Protein AF-A0A1H3YBP9-F1 (afdb_monomer)

Foldseek 3Di:
DVVVVVVVVVVVCVVVVVVVVVVVVVVVVVVVVVVVVVVVVVVVVVVVVVVVVVVVVVVVVVVVVVVVVVVVVVVVVVVVCCVVVVPDVPPPPDDPPCPDDPVVVVVVVVVVVVCVPDDDPDDPDPDPPPPPPPDDPDPPDDPPDDDDDD

Secondary structure (DSSP, 8-state):
-HHHHHHHHHHHHHHHHHHHHHHHHHHHHHHHHHHHHHHHHHHHHHHHHHHHHHHHHHHHHHHHHHHHHHHHHHHHHHHHHHHHHS--S----S-----S-HHHHHHHHHHHTTSTT------S--PPP--S-SS--SS-----PPPPP-

Organism: Alkalimonas amylolytica (NCBI:txid152573)

Mean predicted aligned error: 21.91 Å

Radius of gyration: 49.25 Å; Cα contacts (8 Å, |Δi|>4): 4; chains: 1; bounding box: 117×29×118 Å

pLDDT: mean 72.15, std 13.42, range [38.19, 95.5]

Sequence (150 aa):
MTLTMTLVWLVVGFVCGGLVAWFLALRQHNQSQLQQELTDTREQLKKYRVDVSNHLETTNQLITQLQQNYGKIASHLQQSKMELVEKPLLEKKSEPISYLSSDTANQIRESIHQLDERKPTFSESFEQPKDYAGSASGLLKESAKKPASA

InterPro domains:
  IPR009386 Z-ring associated protein G-like [PF06295] (7-142)
  IPR009386 Z-ring associated protein G-like [PTHR39579] (4-145)

Structure (mmCIF, N/CA/C/O backbone):
data_AF-A0A1H3YBP9-F1
#
_entry.id   AF-A0A1H3YBP9-F1
#
loop_
_atom_site.group_PDB
_atom_site.id
_atom_site.type_symbol
_atom_site.label_atom_id
_atom_site.labe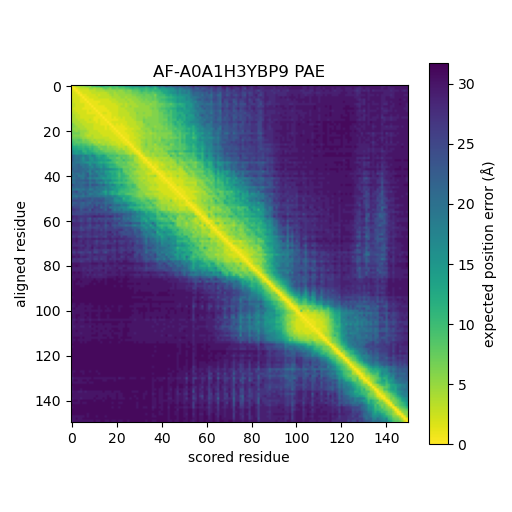l_alt_id
_atom_site.label_comp_id
_atom_site.label_asym_id
_atom_site.label_entity_id
_atom_site.label_seq_id
_atom_site.pdbx_PDB_ins_code
_atom_site.Cartn_x
_atom_site.Cartn_y
_atom_site.Cartn_z
_atom_site.occupancy
_atom_site.B_iso_or_equiv
_atom_site.auth_seq_id
_atom_site.auth_comp_id
_atom_site.auth_asym_id
_atom_site.auth_atom_id
_atom_site.pdbx_PDB_model_num
ATOM 1 N N . MET A 1 1 ? 41.762 -5.655 -61.373 1.00 70.62 1 MET A N 1
ATOM 2 C CA . MET A 1 1 ? 40.432 -6.280 -61.167 1.00 70.62 1 MET A CA 1
ATOM 3 C C . MET A 1 1 ? 40.212 -6.804 -59.748 1.00 70.62 1 MET A C 1
ATOM 5 O O . MET A 1 1 ? 39.096 -6.705 -59.266 1.00 70.62 1 MET A O 1
ATOM 9 N N . THR A 1 2 ? 41.221 -7.324 -59.044 1.00 88.56 2 THR A N 1
ATOM 10 C CA . THR A 1 2 ? 41.055 -7.848 -57.671 1.00 88.56 2 THR A CA 1
ATOM 11 C C . THR A 1 2 ? 40.863 -6.749 -56.615 1.00 88.56 2 THR A C 1
ATOM 13 O O . THR A 1 2 ? 39.940 -6.846 -55.815 1.00 88.56 2 THR A O 1
ATOM 16 N N . LEU A 1 3 ? 41.645 -5.661 -56.674 1.00 88.81 3 LEU A N 1
ATOM 17 C CA . LEU A 1 3 ? 41.556 -4.525 -55.734 1.00 88.81 3 LEU A CA 1
ATOM 18 C C . LEU A 1 3 ? 40.186 -3.823 -55.721 1.00 88.81 3 LEU A C 1
ATOM 20 O O . LEU A 1 3 ? 39.701 -3.393 -54.678 1.00 88.81 3 LEU A O 1
ATOM 24 N N . THR A 1 4 ? 39.536 -3.718 -56.880 1.00 90.38 4 THR A N 1
ATOM 25 C CA . THR A 1 4 ? 38.200 -3.119 -56.989 1.00 90.38 4 THR A CA 1
ATOM 26 C C . THR A 1 4 ? 37.135 -4.019 -56.365 1.00 90.38 4 THR A C 1
ATOM 28 O O . THR A 1 4 ? 36.229 -3.524 -55.706 1.00 90.38 4 THR A O 1
ATOM 31 N N . MET A 1 5 ? 37.268 -5.342 -56.504 1.00 90.81 5 MET A N 1
ATOM 32 C CA . MET A 1 5 ? 36.341 -6.305 -55.900 1.00 90.81 5 MET A CA 1
ATOM 33 C C . MET A 1 5 ? 36.486 -6.362 -54.378 1.00 90.81 5 MET A C 1
ATOM 35 O O . MET A 1 5 ? 35.480 -6.408 -53.674 1.00 90.81 5 MET A O 1
ATOM 39 N N . THR A 1 6 ? 37.716 -6.284 -53.856 1.00 92.88 6 THR A N 1
ATOM 40 C CA . THR A 1 6 ? 37.951 -6.219 -52.404 1.00 92.88 6 THR A CA 1
ATOM 41 C C . THR A 1 6 ? 37.385 -4.941 -51.791 1.00 92.88 6 THR A C 1
ATOM 43 O O . THR A 1 6 ? 36.813 -4.991 -50.706 1.00 92.88 6 THR A O 1
ATOM 46 N N . LEU A 1 7 ? 37.484 -3.807 -52.496 1.00 93.56 7 LEU A N 1
ATOM 47 C CA . LEU A 1 7 ? 36.926 -2.538 -52.026 1.00 93.56 7 LEU A CA 1
ATOM 48 C C . LEU A 1 7 ? 35.391 -2.579 -51.971 1.00 93.56 7 LEU A C 1
ATOM 50 O O . LEU A 1 7 ? 34.801 -2.137 -50.990 1.00 93.56 7 LEU A O 1
ATOM 54 N N . VAL A 1 8 ? 34.744 -3.164 -52.984 1.00 93.31 8 VAL A N 1
ATOM 55 C CA . VAL A 1 8 ? 33.282 -3.338 -53.002 1.00 93.31 8 VAL A CA 1
ATOM 56 C C . VAL A 1 8 ? 32.824 -4.245 -51.857 1.00 93.31 8 VAL A C 1
ATOM 58 O O . VAL A 1 8 ? 31.893 -3.891 -51.139 1.00 93.31 8 VAL A O 1
ATOM 61 N N . TRP A 1 9 ? 33.502 -5.372 -51.627 1.00 93.56 9 TRP A N 1
ATOM 62 C CA . TRP A 1 9 ? 33.162 -6.281 -50.526 1.00 93.56 9 TRP A CA 1
ATOM 63 C C . TRP A 1 9 ? 33.339 -5.639 -49.146 1.00 93.56 9 TRP A C 1
ATOM 65 O O . TRP A 1 9 ? 32.528 -5.878 -48.255 1.00 93.56 9 TRP A O 1
ATOM 75 N N . LEU A 1 10 ? 34.355 -4.788 -48.973 1.00 94.62 10 LEU A N 1
ATOM 76 C CA . LEU A 1 10 ? 34.573 -4.047 -47.730 1.00 94.62 10 LEU A CA 1
ATOM 77 C C . LEU A 1 10 ? 33.432 -3.063 -47.453 1.00 94.62 10 LEU A C 1
ATOM 79 O O . LEU A 1 10 ? 32.931 -3.005 -46.333 1.00 94.62 10 LEU A O 1
ATOM 83 N N . VAL A 1 11 ? 32.980 -2.332 -48.474 1.00 94.94 11 VAL A N 1
ATOM 84 C CA . VAL A 1 11 ? 31.855 -1.396 -48.337 1.00 94.94 11 VAL A CA 1
ATOM 85 C C . VAL A 1 11 ? 30.556 -2.148 -48.046 1.00 94.94 11 VAL A C 1
ATOM 87 O O . VAL A 1 11 ? 29.827 -1.780 -47.129 1.00 94.94 11 VAL A O 1
ATOM 90 N N . VAL A 1 12 ? 30.288 -3.240 -48.765 1.00 95.31 12 VAL A N 1
ATOM 91 C CA . VAL A 1 12 ? 29.095 -4.070 -48.537 1.00 95.31 12 VAL A CA 1
ATOM 92 C C . VAL A 1 12 ? 29.113 -4.685 -47.137 1.00 95.31 12 VAL A C 1
ATOM 94 O O . VAL A 1 12 ? 28.109 -4.624 -46.431 1.00 95.31 12 VAL A O 1
ATOM 97 N N . GLY A 1 13 ? 30.256 -5.215 -46.696 1.00 95.06 13 GLY A N 1
ATOM 98 C CA . GLY A 1 13 ? 30.428 -5.766 -45.354 1.00 95.06 13 GLY A CA 1
ATOM 99 C C . GLY A 1 13 ? 30.248 -4.719 -44.256 1.00 95.06 13 GLY A C 1
ATOM 100 O O . GLY A 1 13 ? 29.615 -5.007 -43.245 1.00 95.06 13 GLY A O 1
ATOM 101 N N . PHE A 1 14 ? 30.729 -3.492 -44.468 1.00 95.25 14 PHE A N 1
ATOM 102 C CA . PHE A 1 14 ? 30.546 -2.392 -43.521 1.00 95.25 14 PHE A CA 1
ATOM 103 C C . PHE A 1 14 ? 29.074 -1.984 -43.396 1.00 95.25 14 PHE A C 1
ATOM 105 O O . PHE A 1 14 ? 28.564 -1.836 -42.286 1.00 95.25 14 PHE A O 1
ATOM 112 N N . VAL A 1 15 ? 28.364 -1.871 -44.522 1.00 95.31 15 VAL A N 1
ATOM 113 C CA . VAL A 1 15 ? 26.933 -1.536 -44.529 1.00 95.31 15 VAL A CA 1
ATOM 114 C C . VAL A 1 15 ? 26.107 -2.658 -43.894 1.00 95.31 15 VAL A C 1
ATOM 116 O O . VAL A 1 15 ? 25.298 -2.393 -43.006 1.00 95.31 15 VAL A O 1
ATOM 119 N N . CYS A 1 16 ? 26.340 -3.919 -44.272 1.00 95.50 16 CYS A N 1
ATOM 120 C CA . CYS A 1 16 ? 25.654 -5.060 -43.660 1.00 95.50 16 CYS A CA 1
ATOM 121 C C . CYS A 1 16 ? 25.969 -5.191 -42.165 1.00 95.50 16 CYS A C 1
ATOM 123 O O . CYS A 1 16 ? 25.058 -5.397 -41.366 1.00 95.50 16 CYS A O 1
ATOM 125 N N . GLY A 1 17 ? 27.235 -5.042 -41.774 1.00 94.88 17 GLY A N 1
ATOM 126 C CA . GLY A 1 17 ? 27.657 -5.100 -40.376 1.00 94.88 17 GLY A CA 1
ATOM 127 C C . GLY A 1 17 ? 27.008 -4.004 -39.535 1.00 94.88 17 GLY A C 1
ATOM 128 O O . GLY A 1 17 ? 26.489 -4.288 -38.456 1.00 94.88 17 GLY A O 1
ATOM 129 N N . GLY A 1 18 ? 26.954 -2.775 -40.058 1.00 94.62 18 GLY A N 1
ATOM 130 C CA . GLY A 1 18 ? 26.282 -1.650 -39.410 1.00 94.62 18 GLY A CA 1
ATOM 131 C C . GLY A 1 18 ? 24.782 -1.883 -39.222 1.00 94.62 18 GLY A C 1
ATOM 132 O O . GLY A 1 18 ? 24.262 -1.659 -38.131 1.00 94.62 18 GLY A O 1
ATOM 133 N N . LEU A 1 19 ? 24.093 -2.402 -40.244 1.00 94.44 19 LEU A N 1
ATOM 134 C CA . LEU A 1 19 ? 22.662 -2.716 -40.164 1.00 94.44 19 LEU A CA 1
ATOM 135 C C . LEU A 1 19 ? 22.363 -3.810 -39.132 1.00 94.44 19 LEU A C 1
ATOM 137 O O . LEU A 1 19 ? 21.423 -3.677 -38.349 1.00 94.44 19 LEU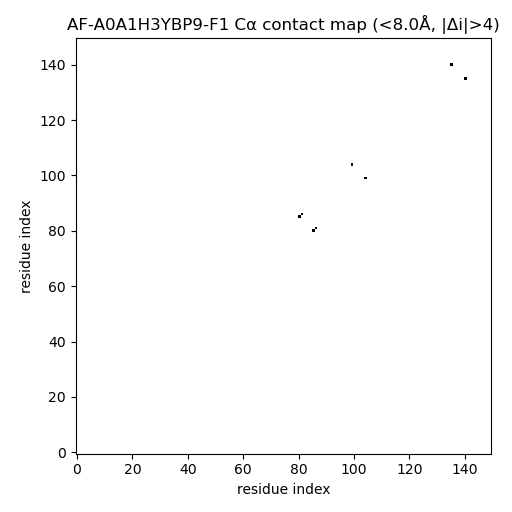 A O 1
ATOM 141 N N . VAL A 1 20 ? 23.174 -4.869 -39.091 1.00 94.25 20 VAL A N 1
ATOM 142 C CA . VAL A 1 20 ? 23.018 -5.954 -38.112 1.00 94.25 20 VAL A CA 1
ATOM 143 C C . VAL A 1 20 ? 23.282 -5.443 -36.695 1.00 94.25 20 VAL A C 1
ATOM 145 O O . VAL A 1 20 ? 22.468 -5.678 -35.804 1.00 94.25 20 VAL A O 1
ATOM 148 N N . ALA A 1 21 ? 24.368 -4.696 -36.481 1.00 90.19 21 ALA A N 1
ATOM 149 C CA . ALA A 1 21 ? 24.689 -4.126 -35.174 1.00 90.19 21 ALA A CA 1
ATOM 150 C C . ALA A 1 21 ? 23.592 -3.169 -34.682 1.00 90.19 21 ALA A C 1
ATOM 152 O O . ALA A 1 21 ? 23.180 -3.244 -33.524 1.00 90.19 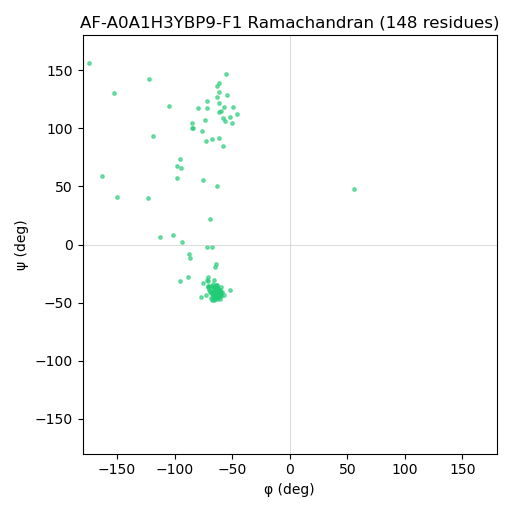21 ALA A O 1
ATOM 153 N N . TRP A 1 22 ? 23.069 -2.321 -35.571 1.00 90.25 22 TRP A N 1
ATOM 154 C CA . TRP A 1 22 ? 21.979 -1.407 -35.244 1.00 90.25 22 TRP A CA 1
ATOM 155 C C . TRP A 1 22 ? 20.689 -2.153 -34.883 1.00 90.25 22 TRP A C 1
ATOM 157 O O . TRP A 1 22 ? 20.043 -1.826 -33.887 1.00 90.25 22 TRP A O 1
ATOM 167 N N . PHE A 1 23 ? 20.354 -3.211 -35.625 1.00 91.56 23 PHE A N 1
ATOM 168 C CA . PHE A 1 23 ? 19.192 -4.046 -35.333 1.00 91.56 23 PHE A CA 1
ATOM 169 C C . PHE A 1 23 ? 19.314 -4.776 -33.986 1.00 91.56 23 PHE A C 1
ATOM 171 O O . PHE A 1 23 ? 18.353 -4.820 -33.214 1.00 91.56 23 PHE A O 1
ATOM 178 N N . LEU A 1 24 ? 20.495 -5.318 -33.666 1.00 88.38 24 LEU A N 1
ATOM 179 C CA . LEU A 1 24 ? 20.743 -5.955 -32.370 1.00 88.38 24 LEU A CA 1
ATOM 180 C C . LEU A 1 24 ? 20.669 -4.945 -31.220 1.00 88.38 24 LEU A C 1
ATOM 182 O O . LEU A 1 24 ? 20.029 -5.242 -30.214 1.00 88.38 24 LEU A O 1
ATOM 186 N N . ALA A 1 25 ? 21.261 -3.758 -31.375 1.00 86.06 25 ALA A N 1
ATOM 187 C CA . ALA A 1 25 ? 21.227 -2.709 -30.358 1.00 86.06 25 ALA A CA 1
ATOM 188 C C . ALA A 1 25 ? 19.790 -2.250 -30.058 1.00 86.06 25 ALA A C 1
ATOM 190 O O . ALA A 1 25 ? 19.397 -2.149 -28.895 1.00 86.06 25 ALA A O 1
ATOM 191 N N . LEU A 1 26 ? 18.973 -2.052 -31.099 1.00 82.00 26 LEU A N 1
ATOM 192 C CA . LEU A 1 26 ? 17.569 -1.670 -30.945 1.00 82.00 26 LEU A CA 1
ATOM 193 C C . LEU A 1 26 ? 16.757 -2.756 -30.223 1.00 82.00 26 LEU A C 1
ATOM 195 O O . LEU A 1 26 ? 15.937 -2.470 -29.351 1.00 82.00 26 LEU A O 1
ATOM 199 N N . ARG A 1 27 ? 17.016 -4.025 -30.548 1.00 79.31 27 ARG A N 1
ATOM 200 C CA . ARG A 1 27 ? 16.353 -5.165 -29.910 1.00 79.31 27 ARG A CA 1
ATOM 201 C C . ARG A 1 27 ? 16.793 -5.359 -28.456 1.00 79.31 27 ARG A C 1
ATOM 203 O O . ARG A 1 27 ? 15.959 -5.689 -27.616 1.00 79.31 27 ARG A O 1
ATOM 210 N N . GLN A 1 28 ? 18.068 -5.129 -28.150 1.00 76.56 28 GLN A N 1
ATOM 211 C CA . GLN A 1 28 ? 18.606 -5.209 -26.792 1.00 76.56 28 GLN A CA 1
ATOM 212 C C . GLN A 1 28 ? 18.017 -4.118 -25.891 1.00 76.56 28 GLN A C 1
ATOM 214 O O . GLN A 1 28 ? 17.641 -4.414 -24.761 1.00 76.56 28 GLN A O 1
ATOM 219 N N . HIS A 1 29 ? 17.840 -2.902 -26.417 1.00 75.06 29 HIS A N 1
ATOM 220 C CA . HIS A 1 29 ? 17.200 -1.796 -25.701 1.00 75.06 29 HIS A CA 1
ATOM 221 C C . HIS A 1 29 ? 15.747 -2.111 -25.294 1.00 75.06 29 HIS A C 1
ATOM 223 O O . HIS A 1 29 ? 15.325 -1.817 -24.176 1.00 75.06 29 HIS A O 1
ATOM 229 N N . ASN A 1 30 ? 14.988 -2.785 -26.162 1.00 70.62 30 ASN A N 1
ATOM 230 C CA . ASN A 1 30 ? 13.621 -3.206 -25.838 1.00 70.62 30 ASN A CA 1
ATOM 231 C C . ASN A 1 30 ? 13.591 -4.335 -24.793 1.00 70.62 30 ASN A C 1
ATOM 233 O O . ASN A 1 30 ? 12.709 -4.372 -23.938 1.00 70.62 30 ASN A O 1
ATOM 237 N N . GLN A 1 31 ? 14.564 -5.252 -24.827 1.00 68.44 31 GLN A N 1
ATOM 238 C CA . GLN A 1 31 ? 14.667 -6.307 -23.816 1.00 68.44 31 GLN A CA 1
ATOM 239 C C . GLN A 1 31 ? 15.103 -5.773 -22.449 1.00 68.44 31 GLN A C 1
ATOM 241 O O . GLN A 1 31 ? 14.603 -6.262 -21.438 1.00 68.44 31 GLN A O 1
ATOM 246 N N . SER A 1 32 ? 15.984 -4.768 -22.398 1.00 69.25 32 SER A N 1
ATOM 247 C CA . SER A 1 32 ? 16.365 -4.134 -21.133 1.00 69.25 32 SER A CA 1
ATOM 248 C C . SER A 1 32 ? 15.193 -3.410 -20.479 1.00 69.25 32 SER A C 1
ATOM 250 O O . SER A 1 32 ? 15.053 -3.509 -19.268 1.00 69.25 32 SER A O 1
ATOM 252 N N . GLN A 1 33 ? 14.310 -2.770 -21.257 1.00 71.75 33 GLN A N 1
ATOM 253 C CA . GLN A 1 33 ? 13.096 -2.142 -20.716 1.00 71.75 33 GLN A CA 1
ATOM 254 C C . GLN A 1 33 ? 12.156 -3.172 -20.080 1.00 71.75 33 GLN A C 1
ATOM 256 O O . GLN A 1 33 ? 11.750 -3.002 -18.936 1.00 71.75 33 GLN A O 1
ATOM 261 N N . LEU A 1 34 ? 11.892 -4.294 -20.761 1.00 69.31 34 LEU A N 1
ATOM 262 C CA . LEU A 1 34 ? 11.078 -5.379 -20.196 1.00 69.31 34 LEU A CA 1
ATOM 263 C C . LEU A 1 34 ? 11.697 -5.974 -18.920 1.00 69.31 34 LEU A C 1
ATOM 265 O O . LEU A 1 34 ? 10.996 -6.284 -17.960 1.00 69.31 34 LEU A O 1
ATOM 269 N N . GLN A 1 35 ? 13.021 -6.154 -18.892 1.00 72.44 35 GLN A N 1
ATOM 270 C CA . GLN A 1 35 ? 13.721 -6.634 -17.696 1.00 72.44 35 GLN A CA 1
ATOM 271 C C . GLN A 1 35 ? 13.675 -5.615 -16.553 1.00 72.44 35 GLN A C 1
ATOM 273 O O . GLN A 1 35 ? 13.589 -6.007 -15.387 1.00 72.44 35 GLN A O 1
ATOM 278 N N . GLN A 1 36 ? 13.705 -4.326 -16.880 1.00 75.81 36 GLN A N 1
ATOM 279 C CA . GLN A 1 36 ? 13.595 -3.238 -15.920 1.00 75.81 36 GLN A CA 1
ATOM 280 C C . GLN A 1 36 ? 12.190 -3.190 -15.313 1.00 75.81 36 GLN A C 1
ATOM 282 O O . GLN A 1 36 ? 12.074 -3.237 -14.094 1.00 75.81 36 GLN A O 1
ATOM 287 N N . GLU A 1 37 ? 11.132 -3.286 -16.122 1.00 71.50 37 GLU A N 1
ATOM 288 C CA . GLU A 1 37 ? 9.750 -3.400 -15.629 1.00 71.50 37 GLU A CA 1
ATOM 289 C C . GLU A 1 37 ? 9.550 -4.630 -14.724 1.00 71.50 37 GLU A C 1
ATOM 291 O O . GLU A 1 37 ? 8.909 -4.558 -13.671 1.00 71.50 37 GLU A O 1
ATOM 296 N N . LEU A 1 38 ? 10.142 -5.778 -15.077 1.00 77.12 38 LEU A N 1
ATOM 297 C CA . LEU A 1 38 ? 10.108 -6.977 -14.229 1.00 77.12 38 LEU A CA 1
ATOM 298 C C . LEU A 1 38 ? 10.868 -6.800 -12.909 1.00 77.12 38 LEU A C 1
ATOM 300 O O . LEU A 1 38 ? 10.536 -7.438 -11.907 1.00 77.12 38 LEU A O 1
ATOM 304 N N . THR A 1 39 ? 11.910 -5.976 -12.899 1.00 75.56 39 THR A N 1
ATOM 305 C CA . THR A 1 39 ? 12.683 -5.686 -11.689 1.00 75.56 39 THR A CA 1
ATOM 306 C C . THR A 1 39 ? 11.916 -4.712 -10.800 1.00 75.56 39 THR A C 1
ATOM 308 O O . THR A 1 39 ? 11.738 -4.994 -9.614 1.00 75.56 39 THR A O 1
ATOM 311 N N . ASP A 1 40 ? 11.349 -3.659 -11.387 1.00 79.94 40 ASP A N 1
ATOM 312 C CA . ASP A 1 40 ? 10.547 -2.654 -10.692 1.00 79.94 40 ASP A CA 1
ATOM 313 C C . ASP A 1 40 ? 9.300 -3.273 -10.051 1.00 79.94 40 ASP A C 1
ATOM 315 O O . ASP A 1 40 ? 9.015 -3.039 -8.876 1.00 79.94 40 ASP A O 1
ATOM 319 N N . THR A 1 41 ? 8.580 -4.138 -10.771 1.00 79.25 41 THR A N 1
ATOM 320 C CA . THR A 1 41 ? 7.400 -4.844 -10.233 1.00 79.25 41 THR A CA 1
ATOM 321 C C . THR A 1 41 ? 7.758 -5.781 -9.078 1.00 79.25 41 THR A C 1
ATOM 323 O O . THR A 1 41 ? 7.048 -5.829 -8.068 1.00 79.25 41 THR A O 1
ATOM 326 N N . ARG A 1 42 ? 8.884 -6.504 -9.164 1.00 79.19 42 ARG A N 1
ATOM 327 C CA . ARG A 1 42 ? 9.381 -7.325 -8.045 1.00 79.19 42 ARG A CA 1
ATOM 328 C C . ARG A 1 42 ? 9.755 -6.476 -6.838 1.00 79.19 42 ARG A C 1
ATOM 330 O O . ARG A 1 42 ? 9.479 -6.880 -5.707 1.00 79.19 42 ARG A O 1
ATOM 337 N N . GLU A 1 43 ? 10.366 -5.319 -7.060 1.00 86.44 43 GLU A N 1
ATOM 338 C CA . GLU A 1 43 ? 10.723 -4.399 -5.987 1.00 86.44 43 GLU A CA 1
ATOM 339 C C . GLU A 1 43 ? 9.472 -3.814 -5.315 1.00 86.44 43 GLU A C 1
ATOM 341 O O . GLU A 1 43 ? 9.383 -3.799 -4.086 1.00 86.44 43 GLU A O 1
ATOM 346 N N . GLN A 1 44 ? 8.463 -3.428 -6.101 1.00 79.88 44 GLN A N 1
ATOM 347 C CA . GLN A 1 44 ? 7.165 -2.964 -5.603 1.00 79.88 44 GLN A CA 1
ATOM 348 C C . GLN A 1 44 ? 6.456 -4.037 -4.768 1.00 79.88 44 GLN A C 1
ATOM 350 O O . GLN A 1 44 ? 5.987 -3.745 -3.669 1.00 79.88 44 GLN A O 1
ATOM 355 N N . LEU A 1 45 ? 6.443 -5.297 -5.214 1.00 84.25 45 LEU A N 1
ATOM 356 C CA . LEU A 1 45 ? 5.883 -6.409 -4.435 1.00 84.25 45 LEU A CA 1
ATOM 357 C C . LEU A 1 45 ? 6.639 -6.644 -3.124 1.00 84.25 45 LEU A C 1
ATOM 359 O O . LEU A 1 45 ? 6.032 -6.973 -2.104 1.00 84.25 45 LEU A O 1
ATOM 363 N N . LYS A 1 46 ? 7.967 -6.484 -3.130 1.00 83.81 46 LYS A N 1
ATOM 364 C CA . LYS A 1 46 ? 8.778 -6.594 -1.914 1.00 83.81 46 LYS A CA 1
ATOM 365 C C . LYS A 1 46 ? 8.444 -5.470 -0.931 1.00 83.81 46 LYS A C 1
ATOM 367 O O . LYS A 1 46 ? 8.259 -5.756 0.248 1.00 83.81 46 LYS A O 1
ATOM 372 N N . LYS A 1 47 ? 8.307 -4.231 -1.415 1.00 81.75 47 LYS A N 1
ATOM 373 C CA . LYS A 1 47 ? 7.865 -3.082 -0.608 1.00 81.75 47 LYS A CA 1
ATOM 374 C C . LYS A 1 47 ? 6.469 -3.315 -0.034 1.00 81.75 47 LYS A C 1
ATOM 376 O O . LYS A 1 47 ? 6.302 -3.189 1.170 1.00 81.75 47 LYS A O 1
ATOM 381 N N . TYR A 1 48 ? 5.518 -3.768 -0.852 1.00 81.69 48 TYR A N 1
ATOM 382 C CA . TYR A 1 48 ? 4.163 -4.099 -0.405 1.00 81.69 48 TYR A CA 1
ATOM 383 C C . TYR A 1 48 ? 4.154 -5.155 0.708 1.00 81.69 48 TYR A C 1
ATOM 385 O O . TYR A 1 48 ? 3.461 -4.996 1.705 1.00 81.69 48 TYR A O 1
ATOM 393 N N . ARG A 1 49 ? 4.967 -6.213 0.588 1.00 84.25 49 ARG A N 1
ATOM 394 C CA . ARG A 1 49 ? 5.090 -7.236 1.642 1.00 84.25 49 ARG A CA 1
ATOM 395 C C . ARG A 1 49 ? 5.590 -6.666 2.967 1.00 84.25 49 ARG A C 1
ATOM 397 O O . ARG A 1 49 ? 5.056 -7.036 4.006 1.00 84.25 49 ARG A O 1
ATOM 404 N N . VAL A 1 50 ? 6.593 -5.789 2.924 1.00 83.12 50 VAL A N 1
ATOM 405 C CA . VAL A 1 50 ? 7.137 -5.125 4.120 1.00 83.12 50 VAL A CA 1
ATOM 406 C C . VAL A 1 50 ? 6.107 -4.177 4.734 1.00 83.12 50 VAL A C 1
ATOM 408 O O . VAL A 1 50 ? 5.924 -4.154 5.948 1.00 83.12 50 VAL A O 1
ATOM 411 N N . ASP A 1 51 ? 5.394 -3.429 3.897 1.00 83.69 51 ASP A N 1
ATOM 412 C CA . ASP A 1 51 ? 4.385 -2.476 4.350 1.00 83.69 51 ASP A CA 1
ATOM 413 C C . ASP A 1 51 ? 3.192 -3.192 5.002 1.00 83.69 51 ASP A C 1
ATOM 415 O O . ASP A 1 51 ? 2.761 -2.829 6.094 1.00 83.69 51 ASP A O 1
ATOM 419 N N . VAL A 1 52 ? 2.739 -4.307 4.415 1.00 83.00 52 VAL A N 1
ATOM 420 C CA . VAL A 1 52 ? 1.716 -5.177 5.015 1.00 83.00 52 VAL A CA 1
ATOM 421 C C . VAL A 1 52 ? 2.207 -5.800 6.320 1.00 83.00 52 VAL A C 1
ATOM 423 O O . VAL A 1 52 ? 1.437 -5.844 7.275 1.00 83.00 52 VAL A O 1
ATOM 426 N N . SER A 1 53 ? 3.464 -6.254 6.419 1.00 77.75 53 SER A N 1
ATOM 427 C CA . SER A 1 53 ? 3.975 -6.773 7.697 1.00 77.75 53 SER A CA 1
ATOM 428 C C . SER A 1 53 ? 4.010 -5.700 8.785 1.00 77.75 53 SER A C 1
ATOM 430 O O . SER A 1 53 ? 3.604 -5.977 9.912 1.00 77.75 53 SER A O 1
ATOM 432 N N . ASN A 1 54 ? 4.391 -4.468 8.439 1.00 79.50 54 ASN A N 1
ATOM 433 C CA . ASN A 1 54 ? 4.362 -3.341 9.372 1.00 79.50 54 ASN A CA 1
ATOM 434 C C . ASN A 1 54 ? 2.919 -3.002 9.786 1.00 79.50 54 ASN A C 1
ATOM 436 O O . ASN A 1 54 ? 2.655 -2.737 10.958 1.00 79.50 54 ASN A O 1
ATOM 440 N N . HIS A 1 55 ? 1.964 -3.066 8.850 1.00 82.56 55 HIS A N 1
ATOM 441 C CA . HIS A 1 55 ? 0.549 -2.833 9.146 1.00 82.56 55 HIS A CA 1
ATOM 442 C C . HIS A 1 55 ? -0.089 -3.968 9.962 1.00 82.56 55 HIS A C 1
ATOM 444 O O . HIS A 1 55 ? -1.026 -3.747 10.727 1.00 82.56 55 HIS A O 1
ATOM 450 N N . LEU A 1 56 ? 0.414 -5.199 9.840 1.00 79.75 56 LEU A N 1
ATOM 451 C CA . LEU A 1 56 ? -0.010 -6.327 10.671 1.00 79.75 56 LEU A CA 1
ATOM 452 C C . LEU A 1 56 ? 0.503 -6.202 12.109 1.00 79.75 56 LEU A C 1
ATOM 454 O O . LEU A 1 56 ? -0.181 -6.641 13.034 1.00 79.75 56 LEU A O 1
ATOM 458 N N . GLU A 1 57 ? 1.659 -5.579 12.328 1.00 74.62 57 GLU A N 1
ATOM 459 C CA . GLU A 1 57 ? 2.147 -5.272 13.674 1.00 74.62 57 GLU A CA 1
ATOM 460 C C . GLU A 1 57 ? 1.265 -4.220 14.362 1.00 74.62 57 GLU A C 1
ATOM 462 O O . GLU A 1 57 ? 0.782 -4.451 15.474 1.00 74.62 57 GLU A O 1
ATOM 467 N N . THR A 1 58 ? 0.941 -3.120 13.674 1.00 72.69 58 THR A N 1
ATOM 468 C CA . THR A 1 58 ? -0.015 -2.122 14.188 1.00 72.69 58 THR A CA 1
ATOM 469 C C . THR A 1 58 ? -1.419 -2.704 14.356 1.00 72.69 58 THR A C 1
ATOM 471 O O . THR A 1 58 ? -2.104 -2.392 15.332 1.00 72.69 58 THR A O 1
ATOM 474 N N . THR A 1 59 ? -1.847 -3.616 13.479 1.00 72.25 59 THR A N 1
ATOM 475 C CA . THR A 1 59 ? -3.128 -4.323 13.638 1.00 72.25 59 THR A CA 1
ATOM 476 C C . THR A 1 59 ? -3.123 -5.225 14.872 1.00 72.25 59 THR A C 1
ATOM 478 O O . THR A 1 59 ? -4.106 -5.240 15.606 1.00 72.25 59 THR A O 1
ATOM 481 N N . ASN A 1 60 ? -2.029 -5.932 15.169 1.00 71.81 60 ASN A N 1
ATOM 482 C CA . ASN A 1 60 ? -1.918 -6.725 16.399 1.00 71.81 60 ASN A CA 1
ATOM 483 C C . ASN A 1 60 ? -1.999 -5.854 17.659 1.00 71.81 60 ASN A C 1
ATOM 485 O O . ASN A 1 60 ? -2.656 -6.235 18.633 1.00 71.81 60 ASN A O 1
ATOM 489 N N . GLN A 1 61 ? -1.398 -4.662 17.637 1.00 73.12 61 GLN A N 1
ATOM 490 C CA . GLN A 1 61 ? -1.541 -3.695 18.730 1.00 73.12 61 GLN A CA 1
ATOM 491 C C . GLN A 1 61 ? -3.010 -3.283 18.916 1.00 73.12 61 GLN A C 1
ATOM 493 O O . GLN A 1 61 ? -3.510 -3.263 20.042 1.00 73.12 61 GLN A O 1
ATOM 498 N N . LEU A 1 62 ? -3.732 -3.040 17.818 1.00 76.25 62 LEU A N 1
ATOM 499 C CA . LEU A 1 62 ? -5.151 -2.679 17.849 1.00 76.25 62 LEU A CA 1
ATOM 500 C C . LEU A 1 62 ? -6.054 -3.843 18.297 1.00 76.25 62 LEU A C 1
ATOM 502 O O . LEU A 1 62 ? -6.963 -3.645 19.101 1.00 76.25 62 LEU A O 1
ATOM 506 N N . ILE A 1 63 ? -5.777 -5.069 17.842 1.00 78.62 63 ILE A N 1
ATOM 507 C CA . ILE A 1 63 ? -6.471 -6.293 18.276 1.00 78.62 63 ILE A CA 1
ATOM 508 C C . ILE A 1 63 ? -6.285 -6.506 19.782 1.00 78.62 63 ILE A C 1
ATOM 510 O O . ILE A 1 63 ? -7.242 -6.831 20.485 1.00 78.62 63 ILE A O 1
ATOM 514 N N . THR A 1 64 ? -5.086 -6.252 20.305 1.00 75.06 64 THR A N 1
ATOM 515 C CA . THR A 1 64 ? -4.813 -6.341 21.746 1.00 75.06 64 THR A CA 1
ATOM 516 C C . THR A 1 64 ? -5.653 -5.327 22.532 1.00 75.06 64 THR A C 1
ATOM 518 O O . THR A 1 64 ? -6.254 -5.674 23.551 1.00 75.06 64 THR A O 1
ATOM 521 N N . GLN A 1 65 ? -5.773 -4.088 22.039 1.00 72.81 65 GLN A N 1
ATOM 522 C CA . GLN A 1 65 ? -6.648 -3.073 22.642 1.00 72.81 65 GLN A CA 1
ATOM 523 C C . GLN A 1 65 ? -8.133 -3.458 22.563 1.00 72.81 65 GLN A C 1
ATOM 525 O O . GLN A 1 65 ? -8.885 -3.224 23.512 1.00 72.81 65 GLN A O 1
ATOM 530 N N . LEU A 1 66 ? -8.569 -4.084 21.466 1.00 74.50 66 LEU A N 1
ATOM 531 C CA . LEU A 1 66 ? -9.930 -4.599 21.323 1.00 74.50 66 LEU A CA 1
ATOM 532 C C . LEU A 1 66 ? -10.223 -5.678 22.373 1.00 74.50 66 LEU A C 1
ATOM 534 O O . LEU A 1 66 ? -11.258 -5.628 23.034 1.00 74.50 66 LEU A O 1
ATOM 538 N N . GLN A 1 67 ? -9.298 -6.616 22.575 1.00 74.00 67 GLN A N 1
ATOM 539 C CA . GLN A 1 67 ? -9.445 -7.686 23.559 1.00 74.00 67 GLN A CA 1
ATOM 540 C C . GLN A 1 67 ? -9.516 -7.139 24.993 1.00 74.00 67 GLN A C 1
ATOM 542 O O . GLN A 1 67 ? -10.362 -7.570 25.779 1.00 74.00 67 GLN A O 1
ATOM 547 N N . GLN A 1 68 ? -8.695 -6.135 25.321 1.00 73.75 68 GLN A N 1
ATOM 548 C CA . GLN A 1 68 ? -8.762 -5.438 26.610 1.00 73.75 68 GLN A CA 1
ATOM 549 C C . GLN A 1 68 ? -10.110 -4.726 26.820 1.00 73.75 68 GLN A C 1
ATOM 551 O O . GLN A 1 68 ? -10.687 -4.794 27.907 1.00 73.75 68 GLN A O 1
ATOM 556 N N . ASN A 1 69 ? -10.645 -4.070 25.786 1.00 73.06 69 ASN A N 1
ATOM 557 C CA . ASN A 1 69 ? -11.954 -3.417 25.855 1.00 73.06 69 ASN A CA 1
ATOM 558 C C . ASN A 1 69 ? -13.118 -4.420 25.908 1.00 73.06 69 ASN A C 1
ATOM 560 O O . ASN A 1 69 ? -14.110 -4.157 26.585 1.00 73.06 69 ASN A O 1
ATOM 564 N N . TYR A 1 70 ? -12.989 -5.593 25.285 1.00 71.38 70 TYR A N 1
ATOM 565 C CA . TYR A 1 70 ? -13.992 -6.657 25.369 1.00 71.38 70 TYR A CA 1
ATOM 566 C C . TYR A 1 70 ? -14.180 -7.154 26.809 1.00 71.38 70 TYR A C 1
ATOM 568 O O . TYR A 1 70 ? -15.311 -7.348 27.254 1.00 71.38 70 TYR A O 1
ATOM 576 N N . GLY A 1 71 ? -13.090 -7.273 27.577 1.00 77.12 71 GLY A N 1
ATOM 577 C CA . GLY A 1 71 ? -13.153 -7.598 29.006 1.00 77.12 71 GLY A CA 1
ATOM 578 C C . GLY A 1 71 ? -13.954 -6.571 29.813 1.00 77.12 71 GLY A C 1
ATOM 579 O O . GLY A 1 71 ? -14.793 -6.951 30.627 1.00 77.12 71 GLY A O 1
ATOM 580 N N . LYS A 1 72 ? -13.769 -5.274 29.526 1.00 76.19 72 LYS A N 1
ATOM 581 C CA . LYS A 1 72 ? -14.542 -4.190 30.159 1.00 76.19 72 LYS A CA 1
ATOM 582 C C . LYS A 1 72 ? -16.022 -4.240 29.790 1.00 76.19 72 LYS A C 1
ATOM 584 O O . LYS A 1 72 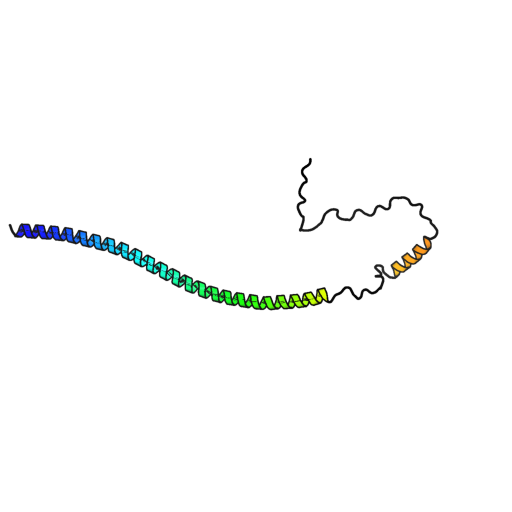? -16.872 -4.023 30.645 1.00 76.19 72 LYS A O 1
ATOM 589 N N . ILE A 1 73 ? -16.349 -4.536 28.531 1.00 78.56 73 ILE A N 1
ATOM 590 C CA . ILE A 1 73 ? -17.746 -4.693 28.104 1.00 78.56 73 ILE A CA 1
ATOM 591 C C . ILE A 1 73 ? -18.382 -5.883 28.823 1.00 78.56 73 ILE A C 1
ATOM 593 O O . ILE A 1 73 ? -19.492 -5.757 29.326 1.00 78.56 73 ILE A O 1
ATOM 597 N N . ALA A 1 74 ? -17.682 -7.014 28.922 1.00 78.88 74 ALA A N 1
ATOM 598 C CA . ALA A 1 74 ? -18.184 -8.190 29.625 1.00 78.88 74 ALA A CA 1
ATOM 599 C C . ALA A 1 74 ? -18.431 -7.911 31.119 1.00 78.88 74 ALA A C 1
ATOM 601 O O . ALA A 1 74 ? -19.484 -8.286 31.641 1.00 78.88 74 ALA A O 1
ATOM 602 N N . SER A 1 75 ? -17.514 -7.203 31.792 1.00 78.06 75 SER A N 1
ATOM 603 C CA . SER A 1 75 ? -17.694 -6.812 33.195 1.00 78.06 75 SER A CA 1
ATOM 604 C C . SER A 1 75 ? -18.837 -5.810 33.371 1.00 78.06 75 SER A C 1
ATOM 606 O O . SER A 1 75 ? -19.660 -5.984 34.264 1.00 78.06 75 SER A O 1
ATOM 608 N N . HIS A 1 76 ? -18.955 -4.810 32.488 1.00 78.19 76 HIS A N 1
ATOM 609 C CA . HIS A 1 76 ? -20.089 -3.882 32.494 1.00 78.19 76 HIS A CA 1
ATOM 610 C C . HIS A 1 76 ? -21.415 -4.590 32.198 1.00 78.19 76 HIS A C 1
ATOM 612 O O . HIS A 1 76 ? -22.424 -4.244 32.796 1.00 78.19 76 HIS A O 1
ATOM 618 N N . LEU A 1 77 ? -21.432 -5.613 31.340 1.00 77.50 77 LEU A N 1
ATOM 619 C CA . LEU A 1 77 ? -22.630 -6.402 31.057 1.00 77.50 77 LEU A CA 1
ATOM 620 C C . LEU A 1 77 ? -23.075 -7.204 32.286 1.00 77.50 77 LEU A C 1
ATOM 622 O O . LEU A 1 77 ? -24.266 -7.259 32.578 1.00 77.50 77 LEU A O 1
ATOM 626 N N . GLN A 1 78 ? -22.138 -7.813 33.018 1.00 71.81 78 GLN A N 1
ATOM 627 C CA . GLN A 1 78 ? -22.442 -8.486 34.284 1.00 71.81 78 GLN A CA 1
ATOM 628 C C . GLN A 1 78 ? -22.932 -7.495 35.340 1.00 71.81 78 GLN A C 1
ATOM 630 O O . GLN A 1 78 ? -23.944 -7.751 35.987 1.00 71.81 78 GLN A O 1
ATOM 635 N N . GLN A 1 79 ? -22.267 -6.349 35.473 1.00 69.50 79 GLN A N 1
ATOM 636 C CA . GLN A 1 79 ? -22.610 -5.334 36.464 1.00 69.50 79 GLN A CA 1
ATOM 637 C C . GLN A 1 79 ? -23.953 -4.656 36.161 1.00 69.50 79 GLN A C 1
ATOM 639 O O . GLN A 1 79 ? -24.769 -4.515 37.063 1.00 69.50 79 GLN A O 1
ATOM 644 N N . SER A 1 80 ? -24.245 -4.333 34.897 1.00 67.12 80 SER A N 1
ATOM 645 C CA . SER A 1 80 ? -25.564 -3.847 34.472 1.00 67.12 80 SER A CA 1
ATOM 646 C C . SER A 1 80 ? -26.639 -4.917 34.583 1.00 67.12 80 SER A C 1
ATOM 648 O O . SER A 1 80 ? -27.765 -4.591 34.933 1.00 67.12 80 SER A O 1
ATOM 650 N N . LYS A 1 81 ? -26.337 -6.197 34.327 1.00 63.94 81 LYS A N 1
ATOM 651 C CA . LYS A 1 81 ? -27.292 -7.268 34.633 1.00 63.94 81 LYS A CA 1
ATOM 652 C C . LYS A 1 81 ? -27.604 -7.305 36.122 1.00 63.94 81 LYS A C 1
ATOM 654 O O . LYS A 1 81 ? -28.769 -7.400 36.464 1.00 63.94 81 LYS A O 1
ATOM 659 N N . MET A 1 82 ? -26.607 -7.183 36.989 1.00 61.97 82 MET A N 1
ATOM 660 C CA . MET A 1 82 ? -26.829 -7.139 38.432 1.00 61.97 82 MET A CA 1
ATOM 661 C C . MET A 1 82 ? -27.641 -5.893 38.817 1.00 61.97 82 MET A C 1
ATOM 663 O O . MET A 1 82 ? -28.672 -6.003 39.456 1.00 61.97 82 MET A O 1
ATOM 667 N N . GLU A 1 83 ? -27.304 -4.712 38.305 1.00 62.00 83 GLU A N 1
ATOM 668 C CA . GLU A 1 83 ? -28.043 -3.485 38.618 1.00 62.00 83 GLU A CA 1
ATOM 669 C C . GLU A 1 83 ? -29.494 -3.468 38.089 1.00 62.00 83 GLU A C 1
ATOM 671 O O . GLU A 1 83 ? -30.384 -2.945 38.763 1.00 62.00 83 GLU A O 1
ATOM 676 N N . LEU A 1 84 ? -29.751 -4.034 36.902 1.00 61.38 84 LEU A N 1
ATOM 677 C CA . LEU A 1 84 ? -31.087 -4.051 36.290 1.00 61.38 84 LEU A CA 1
ATOM 678 C C . LEU A 1 84 ? -31.937 -5.264 36.703 1.00 61.38 84 LEU A C 1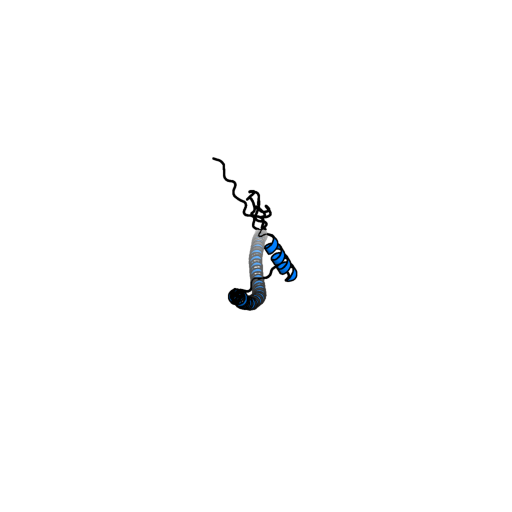
ATOM 680 O O . LEU A 1 84 ? -33.160 -5.160 36.687 1.00 61.38 84 LEU A O 1
ATOM 684 N N . VAL A 1 85 ? -31.332 -6.407 37.041 1.00 60.62 85 VAL A N 1
ATOM 685 C CA . VAL A 1 85 ? -32.051 -7.637 37.435 1.00 60.62 85 VAL A CA 1
ATOM 686 C C . VAL A 1 85 ? -32.185 -7.744 38.958 1.00 60.62 85 VAL A C 1
ATOM 688 O O . VAL A 1 85 ? -33.187 -8.260 39.443 1.00 60.62 85 VAL A O 1
ATOM 691 N N . GLU A 1 86 ? -31.223 -7.218 39.718 1.00 56.06 86 GLU A N 1
ATOM 692 C CA . GLU A 1 86 ? -31.182 -7.272 41.188 1.00 56.06 86 GLU A CA 1
ATOM 693 C C . GLU A 1 86 ? -31.802 -6.034 41.861 1.00 56.06 86 GLU A C 1
ATOM 695 O O . GLU A 1 86 ? -31.911 -5.982 43.084 1.00 56.06 86 GLU A O 1
ATOM 700 N N . LYS A 1 87 ? -32.339 -5.086 41.079 1.00 51.62 87 LYS A N 1
ATOM 701 C CA . LYS A 1 87 ? -33.447 -4.223 41.516 1.00 51.62 87 LYS A CA 1
ATOM 702 C C . LYS A 1 87 ? -34.776 -4.824 41.048 1.00 51.62 87 LYS A C 1
ATOM 704 O O . LYS A 1 87 ? -35.457 -4.215 40.217 1.00 51.62 87 LYS A O 1
ATOM 709 N N . PRO A 1 88 ? -35.202 -6.002 41.540 1.00 49.66 88 PRO A N 1
ATOM 710 C CA . PRO A 1 88 ? -36.600 -6.320 41.421 1.00 49.66 88 PRO A CA 1
ATOM 711 C C . PRO A 1 88 ? -37.318 -5.249 42.259 1.00 49.66 88 PRO A C 1
ATOM 713 O O . PRO A 1 88 ? -36.866 -4.856 43.335 1.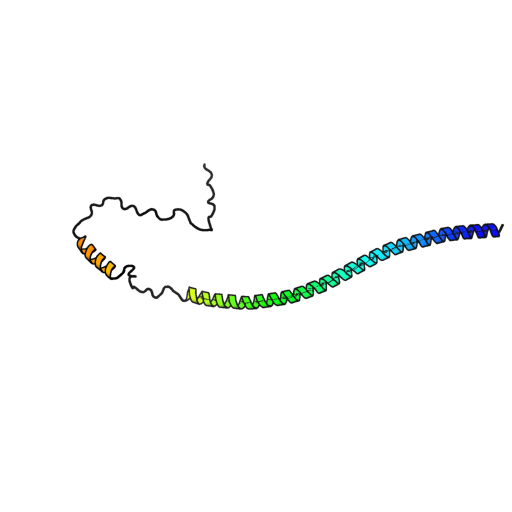00 49.66 88 PRO A O 1
ATOM 716 N N . LEU A 1 89 ? -38.400 -4.710 41.712 1.00 53.22 89 LEU A N 1
ATOM 717 C CA . LEU A 1 89 ? -39.322 -3.752 42.325 1.00 53.22 89 LEU A CA 1
ATOM 718 C C . LEU A 1 89 ? -40.030 -4.373 43.550 1.00 53.22 89 LEU A C 1
ATOM 720 O O . LEU A 1 89 ? -41.253 -4.371 43.638 1.00 53.22 89 LEU A O 1
ATOM 724 N N . LEU A 1 90 ? -39.275 -4.974 44.467 1.00 51.44 90 LEU A N 1
ATOM 725 C CA . LEU A 1 90 ? -39.736 -5.879 45.512 1.00 51.44 90 LEU A CA 1
ATOM 726 C C . LEU A 1 90 ? -39.331 -5.390 46.895 1.00 51.44 90 LEU A C 1
ATOM 728 O O . LEU A 1 90 ? -39.015 -6.186 47.760 1.00 51.44 90 LEU A O 1
ATOM 732 N N . GLU A 1 91 ? -39.411 -4.086 47.138 1.00 49.12 91 GLU A N 1
ATOM 733 C CA . GLU A 1 91 ? -39.705 -3.625 48.497 1.00 49.12 91 GLU A CA 1
ATOM 734 C C . GLU A 1 91 ? -40.457 -2.295 48.500 1.00 49.12 91 GLU A C 1
ATOM 736 O O . GLU A 1 91 ? -40.220 -1.410 49.308 1.00 49.12 91 GLU A O 1
ATOM 741 N N . LYS A 1 92 ? -41.423 -2.141 47.588 1.00 47.66 92 LYS A N 1
ATOM 742 C CA . LYS A 1 92 ? -42.499 -1.163 47.787 1.00 47.66 92 LYS A CA 1
ATOM 743 C C . LYS A 1 92 ? -43.726 -1.878 48.339 1.00 47.66 92 LYS A C 1
ATOM 745 O O . LYS A 1 92 ? -44.804 -1.867 47.747 1.00 47.66 92 LYS A O 1
ATOM 750 N N . LYS A 1 93 ? -43.547 -2.550 49.476 1.00 48.66 93 LYS A N 1
ATOM 751 C CA . LYS A 1 93 ? -44.668 -3.021 50.283 1.00 48.66 93 LYS A CA 1
ATOM 752 C C . LYS A 1 93 ? -45.232 -1.808 51.027 1.00 48.66 93 LYS A C 1
ATOM 754 O O . LYS A 1 93 ? -44.697 -1.384 52.038 1.00 48.66 93 LYS A O 1
ATOM 759 N N . SER A 1 94 ? -46.291 -1.245 50.448 1.00 51.25 94 SER A N 1
ATOM 760 C CA . SER A 1 94 ? -47.377 -0.562 51.163 1.00 51.25 94 SER A CA 1
ATOM 761 C C . SER A 1 94 ? -47.029 0.602 52.102 1.00 51.25 94 SER A C 1
ATOM 763 O O . SER A 1 94 ? -47.583 0.669 53.191 1.00 51.25 94 SER A O 1
ATOM 765 N N . GLU A 1 95 ? -46.217 1.562 51.676 1.00 57.59 95 GLU A N 1
ATOM 766 C CA . GLU A 1 95 ? -46.335 2.924 52.213 1.00 57.59 95 GLU A CA 1
ATOM 767 C C . GLU A 1 95 ? -47.019 3.771 51.131 1.00 57.59 95 GLU A C 1
ATOM 769 O O . GLU A 1 95 ? -46.513 3.828 49.998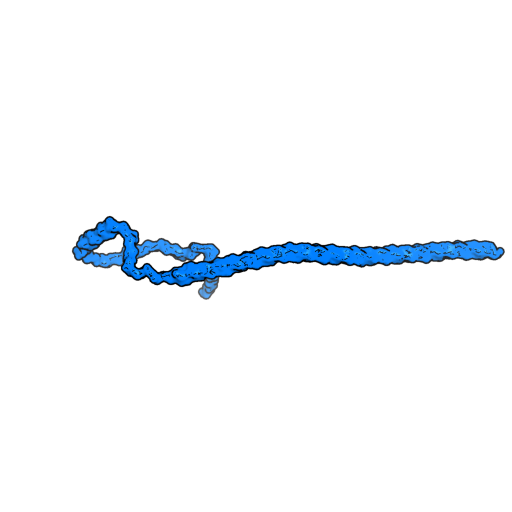 1.00 57.59 95 GLU A O 1
ATOM 774 N N . PRO A 1 96 ? -48.203 4.363 51.395 1.00 59.56 96 PRO A N 1
ATOM 775 C CA . PRO A 1 96 ? -48.793 5.303 50.461 1.00 59.56 96 PRO A CA 1
ATOM 776 C C . PRO A 1 96 ? -47.789 6.440 50.317 1.00 59.56 96 PRO A C 1
ATOM 778 O O . PRO A 1 96 ? -47.486 7.130 51.287 1.00 59.56 96 PRO A O 1
ATOM 781 N N . ILE A 1 97 ? -47.220 6.603 49.121 1.00 59.97 97 ILE A N 1
ATOM 782 C CA . ILE A 1 97 ? -46.340 7.737 48.860 1.00 59.97 97 ILE A CA 1
ATOM 783 C C . ILE A 1 97 ? -47.170 8.986 49.148 1.00 59.97 97 ILE A C 1
ATOM 785 O O . ILE A 1 97 ? -48.103 9.301 48.407 1.00 59.97 97 ILE A O 1
ATOM 789 N N . SER A 1 98 ? -46.855 9.671 50.245 1.00 63.59 98 SER A N 1
ATOM 790 C CA . SER A 1 98 ? -47.422 10.976 50.537 1.00 63.59 98 SER A CA 1
ATOM 791 C C . SER A 1 98 ? -46.760 11.958 49.581 1.00 63.59 98 SER A C 1
ATOM 793 O O . SER A 1 98 ? -45.706 12.515 49.864 1.00 63.59 98 SER A O 1
ATOM 795 N N . TYR A 1 99 ? -47.361 12.132 48.402 1.00 68.31 99 TYR A N 1
ATOM 796 C CA . TYR A 1 99 ? -46.945 13.119 47.397 1.00 68.31 99 TYR A CA 1
ATOM 797 C C . TYR A 1 99 ? -47.174 14.571 47.856 1.00 68.31 99 TYR A C 1
ATOM 799 O O . TYR A 1 99 ? -46.860 15.512 47.134 1.00 68.31 99 TYR A O 1
ATOM 807 N N . LEU A 1 100 ? -47.737 14.749 49.050 1.00 70.44 100 LEU A N 1
ATOM 808 C CA . LEU A 1 100 ? -48.084 16.021 49.661 1.00 70.44 100 LEU A CA 1
ATOM 809 C C . LEU A 1 100 ? -47.358 16.136 51.005 1.00 70.44 100 LEU A C 1
ATOM 811 O O . LEU A 1 100 ? -47.242 15.146 51.736 1.00 70.44 100 LEU A O 1
ATOM 815 N N . SER A 1 101 ? -46.893 17.342 51.335 1.00 77.50 101 SER A N 1
ATOM 816 C CA . SER A 1 101 ? -46.374 17.667 52.667 1.00 77.50 101 SER A CA 1
ATOM 817 C C . SER A 1 101 ? -47.428 17.347 53.731 1.00 77.50 101 SER A C 1
ATOM 819 O O . SER A 1 101 ? -48.624 17.505 53.480 1.00 77.50 101 SER A O 1
ATOM 821 N N . SER A 1 102 ? -46.999 16.921 54.921 1.00 74.31 102 SER A N 1
ATOM 822 C CA . SER A 1 102 ? -47.895 16.545 56.028 1.00 74.31 102 SER A CA 1
ATOM 823 C C . SER A 1 102 ? -48.928 17.629 56.350 1.00 74.31 102 SER A C 1
ATOM 825 O O . SER A 1 102 ? -50.099 17.318 56.555 1.00 74.31 102 SER A O 1
ATOM 827 N N . ASP A 1 103 ? -48.519 18.899 56.302 1.00 74.50 103 ASP A N 1
ATOM 828 C CA . ASP A 1 103 ? -49.416 20.040 56.512 1.00 74.50 103 ASP A CA 1
ATOM 829 C C . ASP A 1 103 ? -50.502 20.132 55.435 1.00 74.50 103 ASP A C 1
ATOM 831 O O . ASP A 1 103 ? -51.678 20.322 55.741 1.00 74.50 103 ASP A O 1
ATOM 835 N N . THR A 1 104 ? -50.138 19.917 54.169 1.00 78.94 104 THR A N 1
ATOM 836 C CA . THR A 1 104 ? -51.089 19.925 53.052 1.00 78.94 104 THR A CA 1
ATOM 837 C C . THR A 1 104 ? -52.058 18.746 53.136 1.00 78.94 104 THR A C 1
ATOM 839 O O . THR A 1 104 ? -53.252 18.909 52.893 1.00 78.94 104 THR A O 1
ATOM 842 N N . ALA A 1 105 ? -51.572 17.562 53.518 1.00 80.94 105 ALA A N 1
ATOM 843 C CA . ALA A 1 105 ? -52.410 16.379 53.692 1.00 80.94 105 ALA A CA 1
ATOM 844 C C . ALA A 1 105 ? -53.454 16.571 54.808 1.00 80.94 105 ALA A C 1
ATOM 846 O O . ALA A 1 105 ? -54.614 16.191 54.638 1.00 80.94 105 ALA A O 1
ATOM 847 N N . ASN A 1 106 ? -53.066 17.209 55.917 1.00 78.31 106 ASN A N 1
ATOM 848 C CA . ASN A 1 106 ? -53.972 17.521 57.022 1.00 78.31 106 ASN A CA 1
ATOM 849 C C . ASN A 1 106 ? -55.031 18.551 56.616 1.00 78.31 106 ASN A C 1
ATOM 851 O O . ASN A 1 106 ? -56.217 18.326 56.848 1.00 78.31 106 ASN A O 1
ATOM 855 N N . GLN A 1 107 ? -54.636 19.617 55.919 1.00 79.88 107 GLN A N 1
ATOM 856 C CA . GLN A 1 107 ? -55.570 20.639 55.442 1.00 79.88 107 GLN A CA 1
ATOM 857 C C . GLN A 1 107 ? -56.592 20.081 54.434 1.00 79.88 107 GLN A C 1
ATOM 859 O O . GLN A 1 107 ? -57.777 20.426 54.461 1.00 79.88 107 GLN A O 1
ATOM 864 N N . ILE A 1 108 ? -56.166 19.164 53.559 1.00 79.50 108 ILE A N 1
ATOM 865 C CA . ILE A 1 108 ? -57.079 18.450 52.655 1.00 79.50 108 ILE A CA 1
ATOM 866 C C . ILE A 1 108 ? -58.052 17.584 53.456 1.00 79.50 108 ILE A C 1
ATOM 868 O O . ILE A 1 108 ? -59.246 17.587 53.186 1.00 79.50 108 ILE A O 1
ATOM 872 N N . ARG A 1 109 ? -57.580 16.872 54.480 1.00 77.94 109 ARG A N 1
ATOM 873 C CA . ARG A 1 109 ? -58.446 16.025 55.306 1.00 77.94 109 ARG A CA 1
ATOM 874 C C . ARG A 1 109 ? -59.498 16.837 56.068 1.00 77.94 109 ARG A C 1
ATOM 876 O O . ARG A 1 109 ? -60.656 16.430 56.112 1.00 77.94 109 ARG A O 1
ATOM 883 N N . GLU A 1 110 ? -59.125 18.001 56.595 1.00 77.75 110 GLU A N 1
ATOM 884 C CA . GLU A 1 110 ? -60.050 18.931 57.258 1.00 77.75 110 GLU A CA 1
ATOM 885 C C . GLU A 1 110 ? -61.073 19.548 56.294 1.00 77.75 110 GLU A C 1
ATOM 887 O O . GLU A 1 110 ? -62.234 19.728 56.661 1.00 77.75 110 GLU A O 1
ATOM 892 N N . SER A 1 111 ? -60.671 19.846 55.056 1.00 75.06 111 SER A N 1
ATOM 893 C CA . SER A 1 111 ? -61.585 20.363 54.028 1.00 75.06 111 SER A CA 1
ATOM 894 C C . SER A 1 111 ? -62.504 19.286 53.444 1.00 75.06 111 SER A C 1
ATOM 896 O O . SER A 1 111 ? -63.663 19.577 53.169 1.00 75.06 111 SER A O 1
ATOM 898 N N . ILE A 1 112 ? -62.055 18.030 53.326 1.00 74.75 112 ILE A N 1
ATOM 899 C CA . ILE A 1 112 ? -62.901 16.907 52.885 1.00 74.75 112 ILE A CA 1
ATOM 900 C C . ILE A 1 112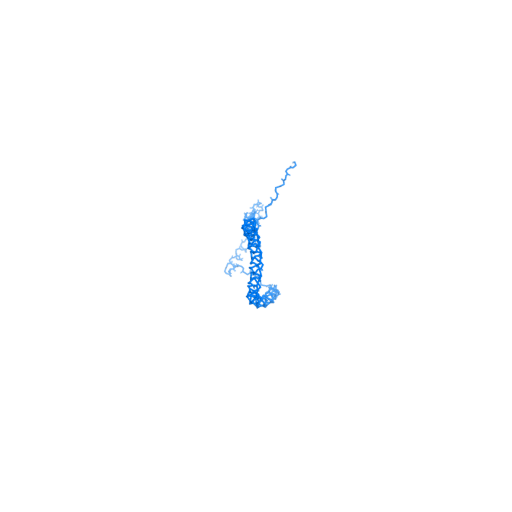 ? -64.060 16.678 53.856 1.00 74.75 112 ILE A C 1
ATOM 902 O O . ILE A 1 112 ? -65.191 16.487 53.416 1.00 74.75 112 ILE A O 1
ATOM 906 N N . HIS A 1 113 ? -63.816 16.769 55.165 1.00 64.69 113 HIS A N 1
ATOM 907 C CA . HIS A 1 113 ? -64.884 16.660 56.161 1.00 64.69 113 HIS A CA 1
ATOM 908 C C . HIS A 1 113 ? -65.911 17.804 56.092 1.00 64.69 113 HIS A C 1
AT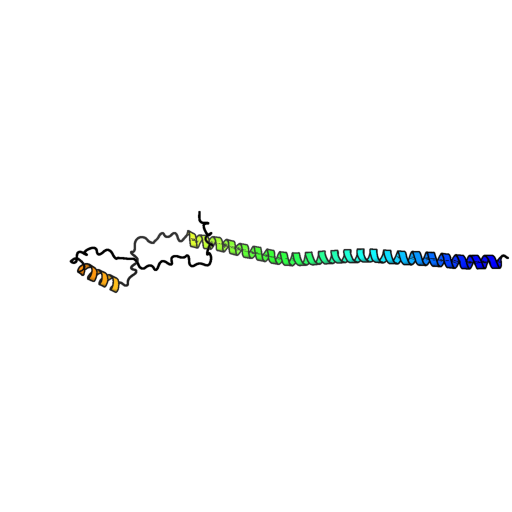OM 910 O O . HIS A 1 113 ? -67.027 17.638 56.570 1.00 64.69 113 HIS A O 1
ATOM 916 N N . GLN A 1 114 ? -65.576 18.937 55.465 1.00 63.84 114 GLN A N 1
ATOM 917 C CA . GLN A 1 114 ? -66.511 20.047 55.229 1.00 63.84 114 GLN A CA 1
ATOM 918 C C . GLN A 1 114 ? -67.331 19.882 53.935 1.00 63.84 114 GLN A C 1
ATOM 920 O O . GLN A 1 114 ? -68.295 20.617 53.727 1.00 63.84 114 GLN A O 1
ATOM 925 N N . LEU A 1 115 ? -66.978 18.930 53.061 1.00 60.78 115 LEU A N 1
ATOM 926 C CA . LEU A 1 115 ? -67.672 18.678 51.790 1.00 60.78 115 LEU A CA 1
ATOM 927 C C . LEU A 1 115 ? -68.865 17.710 51.921 1.00 60.78 115 LEU A C 1
ATOM 929 O O . LEU A 1 115 ? -69.633 17.580 50.967 1.00 60.78 115 LEU A O 1
ATOM 933 N N . ASP A 1 116 ? -69.057 17.069 53.080 1.00 57.03 116 ASP A N 1
ATOM 934 C CA . ASP A 1 116 ? -70.042 15.987 53.274 1.00 57.03 116 ASP A CA 1
ATOM 935 C C . ASP A 1 116 ? -71.521 16.442 53.281 1.00 57.03 116 ASP A C 1
ATOM 937 O O . ASP A 1 116 ? -72.424 15.615 53.310 1.00 57.03 116 ASP A O 1
ATOM 941 N N . GLU A 1 117 ? -71.816 17.745 53.164 1.00 57.94 117 GLU A N 1
ATOM 942 C CA . GLU A 1 117 ? -73.207 18.244 53.136 1.00 57.94 117 GLU A CA 1
ATOM 943 C C . GLU A 1 117 ? -73.669 18.859 51.804 1.00 57.94 117 GLU A C 1
ATOM 945 O O . GLU A 1 117 ? -74.799 19.343 51.695 1.00 57.94 117 GLU A O 1
ATOM 950 N N . ARG A 1 118 ? -72.869 18.801 50.732 1.00 54.53 118 ARG A N 1
ATOM 951 C CA . ARG A 1 118 ? -73.344 19.195 49.392 1.00 54.53 118 ARG A CA 1
ATOM 952 C C . ARG A 1 118 ? -73.285 18.029 48.422 1.00 54.53 118 ARG A C 1
ATOM 954 O O . ARG A 1 118 ? -72.299 17.834 47.723 1.00 54.53 118 ARG A O 1
ATOM 961 N N . LYS A 1 119 ? -74.407 17.312 48.314 1.00 51.31 119 LYS A N 1
ATOM 962 C CA . LYS A 1 119 ? -74.733 16.452 47.168 1.00 51.31 119 LYS A CA 1
ATOM 963 C C . LYS A 1 119 ? -74.437 17.221 45.866 1.00 51.31 119 LYS A C 1
ATOM 965 O O . LYS A 1 119 ? -75.149 18.190 45.590 1.00 51.31 119 LYS A O 1
ATOM 970 N N . PRO A 1 120 ? -73.437 16.831 45.056 1.00 50.03 120 PRO A N 1
ATOM 971 C CA . PRO A 1 120 ? -73.221 17.471 43.772 1.00 50.03 120 PRO A CA 1
ATOM 972 C C . PRO A 1 120 ? -74.353 17.041 42.839 1.00 50.03 120 PRO A C 1
ATOM 974 O O . PRO A 1 120 ? -74.531 15.859 42.540 1.00 50.03 120 PRO A O 1
ATOM 977 N N . THR A 1 121 ? -75.157 17.998 42.384 1.00 47.62 121 THR A N 1
ATOM 978 C CA . THR A 1 121 ? -75.877 17.838 41.125 1.00 47.62 121 THR A CA 1
ATOM 979 C C . THR A 1 121 ? -74.807 17.678 40.051 1.00 47.62 121 THR A C 1
ATOM 981 O O . THR A 1 121 ? -73.976 18.557 39.848 1.00 47.62 121 THR A O 1
ATOM 984 N N . PHE A 1 122 ? -74.757 16.494 39.448 1.00 46.09 122 PHE A N 1
ATOM 985 C CA . PHE A 1 122 ? -73.821 16.137 38.391 1.00 46.09 122 PHE A CA 1
ATOM 986 C C . PHE A 1 122 ? -74.056 17.058 37.185 1.00 46.09 122 PHE A C 1
ATOM 988 O O . PHE A 1 122 ? -74.921 16.802 36.354 1.00 46.09 122 PHE A O 1
ATOM 995 N N . SER A 1 123 ? -73.337 18.178 37.127 1.00 56.06 123 SER A N 1
ATOM 996 C CA . SER A 1 123 ? -73.167 18.955 35.906 1.00 56.06 123 SER A CA 1
ATOM 997 C C . SER A 1 123 ? -72.011 18.329 35.132 1.00 56.06 123 SER A C 1
ATOM 999 O O . SER A 1 123 ? -70.847 18.462 35.520 1.00 56.06 123 SER A O 1
ATOM 1001 N N . GLU A 1 124 ? -72.361 17.600 34.074 1.00 58.25 124 GLU A N 1
ATOM 1002 C CA . GLU A 1 124 ? -71.463 17.036 33.067 1.00 58.25 124 GLU A CA 1
ATOM 1003 C C . GLU A 1 124 ? -70.625 18.124 32.390 1.00 58.25 124 GLU A C 1
ATOM 1005 O O . GLU A 1 124 ? -70.964 18.623 31.323 1.00 58.25 124 GLU A O 1
ATOM 1010 N N . SER A 1 125 ? -69.506 18.497 32.996 1.00 62.16 125 SER A N 1
ATOM 1011 C CA . SER A 1 125 ? -68.395 19.117 32.270 1.00 62.16 125 SER A CA 1
ATOM 1012 C C . SER A 1 125 ? -67.125 19.053 33.112 1.00 62.16 125 SER A C 1
ATOM 1014 O O . SER A 1 125 ? -66.545 20.076 33.470 1.00 62.16 125 SER A O 1
ATOM 1016 N N . PHE A 1 126 ? -66.700 17.841 33.467 1.00 56.16 126 PHE A N 1
ATOM 1017 C CA . PHE A 1 126 ? -65.330 17.605 33.918 1.00 56.16 126 PHE A CA 1
ATOM 1018 C C . PHE A 1 126 ? -64.517 17.145 32.704 1.00 56.16 126 PHE A C 1
ATOM 1020 O O . PHE A 1 126 ? -64.248 15.959 32.529 1.00 56.16 126 PHE A O 1
ATOM 1027 N N . GLU A 1 127 ? -64.208 18.072 31.792 1.00 66.25 127 GLU A N 1
ATOM 1028 C CA . GLU A 1 127 ? -63.301 17.768 30.684 1.00 66.25 127 GLU A CA 1
ATOM 1029 C C . GLU A 1 127 ? -61.867 17.833 31.225 1.00 66.25 127 GLU A C 1
ATOM 1031 O O . GLU A 1 127 ? -61.417 18.859 31.737 1.00 66.25 127 GLU A O 1
ATOM 1036 N N . GLN A 1 128 ? -61.165 16.701 31.178 1.00 69.06 128 GLN A N 1
ATOM 1037 C CA . GLN A 1 128 ? -59.763 16.619 31.571 1.00 69.06 128 GLN A CA 1
ATOM 1038 C C . GLN A 1 128 ? -58.924 17.541 30.663 1.00 69.06 128 GLN A C 1
ATOM 1040 O O . GLN A 1 128 ? -59.165 17.562 29.452 1.00 69.06 128 GLN A O 1
ATOM 1045 N N . PRO A 1 129 ? -57.934 18.285 31.194 1.00 72.06 129 PRO A N 1
ATOM 1046 C CA . PRO A 1 129 ? -57.084 19.143 30.377 1.00 72.06 129 PRO A CA 1
ATOM 1047 C C . PRO A 1 129 ? -56.430 18.346 29.245 1.00 72.06 129 PRO A C 1
ATOM 1049 O O . PRO A 1 129 ? -55.827 17.294 29.473 1.00 72.06 129 PRO A O 1
ATOM 1052 N N . LYS A 1 130 ? -56.559 18.843 28.014 1.00 66.75 130 LYS A N 1
ATOM 1053 C CA . LYS A 1 130 ? -55.981 18.261 26.793 1.00 66.75 130 LYS A CA 1
ATOM 1054 C C . LYS A 1 130 ? -54.470 18.519 26.712 1.00 66.75 130 LYS A C 1
ATOM 1056 O O . LYS A 1 130 ? -53.980 19.041 25.720 1.00 66.75 130 LYS A O 1
ATOM 1061 N N . ASP A 1 131 ? -53.728 18.115 27.738 1.00 63.56 131 ASP A N 1
ATOM 1062 C CA . ASP A 1 131 ? -52.268 18.281 27.792 1.00 63.56 131 ASP A CA 1
ATOM 1063 C C . ASP A 1 131 ? -51.502 16.991 27.460 1.00 63.56 131 ASP A C 1
ATOM 1065 O O . ASP A 1 131 ? -50.274 16.934 27.535 1.00 63.56 131 ASP A O 1
ATOM 1069 N N . TYR A 1 132 ? -52.196 15.945 27.003 1.00 63.62 132 TYR A N 1
ATOM 1070 C CA . TYR A 1 132 ? -51.533 14.837 26.326 1.00 63.62 132 TYR A CA 1
ATOM 1071 C C . TYR A 1 132 ? -51.129 15.311 24.934 1.00 63.62 132 TYR A C 1
ATOM 1073 O O . TYR A 1 132 ? -51.981 15.492 24.064 1.00 63.62 132 TYR A O 1
ATOM 1081 N N . ALA A 1 133 ? -49.830 15.529 24.724 1.00 64.50 133 ALA A N 1
ATOM 1082 C CA . ALA A 1 133 ? -49.278 15.801 23.406 1.00 64.50 133 ALA A CA 1
ATOM 1083 C C . ALA A 1 133 ? -49.778 14.722 22.430 1.00 64.50 133 ALA A C 1
ATOM 1085 O O . ALA A 1 133 ? -49.318 13.583 22.458 1.00 64.50 133 ALA A O 1
ATOM 1086 N N . GLY A 1 134 ? -50.739 15.074 21.570 1.00 62.19 134 GLY A N 1
ATOM 1087 C CA . GLY A 1 134 ? -51.370 14.168 20.600 1.00 62.19 134 GLY A CA 1
ATOM 1088 C C . GLY A 1 134 ? -50.433 13.728 19.471 1.00 62.19 134 GLY A C 1
ATOM 1089 O O . GLY A 1 134 ? -50.871 13.397 18.374 1.00 62.19 134 GLY A O 1
ATOM 1090 N N . SER A 1 135 ? -49.124 13.804 19.682 1.00 62.91 135 SER A N 1
ATOM 1091 C CA . SER A 1 135 ? -48.082 13.477 18.724 1.00 62.91 135 SER A CA 1
ATOM 1092 C C . SER A 1 135 ? -46.837 13.052 19.489 1.00 62.91 135 SER A C 1
ATOM 1094 O O . SER A 1 135 ? -46.400 13.748 20.403 1.00 62.91 135 SER A O 1
ATOM 1096 N N . ALA A 1 136 ? -46.267 11.908 19.105 1.00 63.47 136 ALA A N 1
ATOM 1097 C CA . ALA A 1 136 ? -45.017 11.409 19.659 1.00 63.47 136 ALA A CA 1
ATOM 1098 C C . ALA A 1 136 ? -43.917 12.468 19.477 1.00 63.47 136 ALA A C 1
ATOM 1100 O O . ALA A 1 136 ? -43.448 12.709 18.364 1.00 63.47 136 ALA A O 1
ATOM 1101 N N . SER A 1 137 ? -43.535 13.133 20.566 1.00 66.00 137 SER A N 1
ATOM 1102 C CA . SER A 1 137 ? -42.384 14.029 20.572 1.00 66.00 137 SER A CA 1
ATOM 1103 C C . SER A 1 137 ? -41.140 13.178 20.802 1.00 66.00 137 SER A C 1
ATOM 1105 O O . SER A 1 137 ? -40.878 12.722 21.913 1.00 66.00 137 SER A O 1
ATOM 1107 N N . GLY A 1 138 ? -40.419 12.882 19.723 1.00 71.19 138 GLY A N 1
ATOM 1108 C CA . GLY A 1 138 ? -39.205 12.076 19.753 1.00 71.19 138 GLY A CA 1
ATOM 1109 C C . GLY A 1 138 ? -38.521 12.015 18.388 1.00 71.19 138 GLY A C 1
ATOM 1110 O O . GLY A 1 138 ? -39.158 12.194 17.352 1.00 71.19 138 GLY A O 1
ATOM 1111 N N . LEU A 1 139 ? -37.209 11.751 18.393 1.00 71.69 139 LEU A N 1
ATOM 1112 C CA . LEU A 1 139 ? -36.345 11.673 17.202 1.00 71.69 139 LEU A CA 1
ATOM 1113 C C . LEU A 1 139 ? -36.723 10.525 16.243 1.00 71.69 139 LEU A C 1
ATOM 1115 O O . LEU A 1 139 ? -36.332 10.524 15.080 1.00 71.69 139 LEU A O 1
ATOM 1119 N N . LEU A 1 140 ? -37.513 9.563 16.716 1.00 62.41 140 LEU A N 1
ATOM 1120 C CA . LEU A 1 140 ? -38.034 8.446 15.933 1.00 62.41 140 LEU A CA 1
ATOM 1121 C C . LEU A 1 140 ? -39.463 8.761 15.481 1.00 62.41 140 LEU A C 1
ATOM 1123 O O . LEU A 1 140 ? -40.428 8.155 15.941 1.00 62.41 140 LEU A O 1
ATOM 1127 N N . LYS A 1 141 ? -39.611 9.748 14.597 1.00 61.69 141 LYS A N 1
ATOM 1128 C CA . LYS A 1 141 ? -40.886 9.991 13.922 1.00 61.69 141 LYS A CA 1
ATOM 1129 C C . LYS A 1 141 ? -40.967 9.076 12.705 1.00 61.69 141 LYS A C 1
ATOM 1131 O O . LYS A 1 141 ? -40.376 9.363 11.668 1.00 61.69 141 LYS A O 1
ATOM 1136 N N . GLU A 1 142 ? -41.690 7.968 12.841 1.00 61.69 142 GLU A N 1
ATOM 1137 C CA . GLU A 1 142 ? -42.117 7.161 11.700 1.00 61.69 142 GLU A CA 1
ATOM 1138 C C . GLU A 1 142 ? -43.010 8.027 10.799 1.00 61.69 142 GLU A C 1
ATOM 1140 O O . GLU A 1 142 ? -44.013 8.601 11.233 1.00 61.69 142 GLU A O 1
ATOM 1145 N N . SER A 1 143 ? -42.613 8.181 9.539 1.00 59.81 143 SER A N 1
ATOM 1146 C CA . SER A 1 143 ? -43.396 8.841 8.502 1.00 59.81 143 SER A CA 1
ATOM 1147 C C . SER A 1 143 ? -44.632 7.997 8.199 1.00 59.81 143 SER A C 1
ATOM 1149 O O . SER A 1 143 ? -44.609 7.110 7.348 1.00 59.81 143 SER A O 1
ATOM 1151 N N . ALA A 1 144 ? -45.723 8.284 8.913 1.00 58.31 144 ALA A N 1
ATOM 1152 C CA . ALA A 1 144 ? -47.023 7.669 8.695 1.00 58.31 144 ALA A CA 1
ATOM 1153 C C . ALA A 1 144 ? -47.417 7.777 7.212 1.00 58.31 144 ALA A C 1
ATOM 1155 O O . ALA A 1 144 ? -47.684 8.851 6.666 1.00 58.31 144 ALA A O 1
ATOM 1156 N N . LYS A 1 145 ? -47.398 6.613 6.567 1.00 51.69 145 LYS A N 1
ATOM 1157 C CA . LYS A 1 145 ? -47.815 6.332 5.199 1.00 51.69 145 LYS A CA 1
ATOM 1158 C C . LYS A 1 145 ? -49.207 6.915 4.942 1.00 51.69 145 LYS A C 1
ATOM 1160 O O . LYS A 1 145 ? -50.181 6.513 5.570 1.00 51.69 145 LYS A O 1
ATOM 1165 N N . LYS A 1 146 ? -49.290 7.850 3.994 1.00 52.84 146 LYS A N 1
ATOM 1166 C CA . LYS A 1 146 ? -50.540 8.431 3.483 1.00 52.84 146 LYS A CA 1
ATOM 1167 C C . LYS A 1 146 ? -51.446 7.307 2.949 1.00 52.84 146 LYS A C 1
ATOM 1169 O O . LYS A 1 146 ? -51.026 6.631 2.007 1.00 52.84 146 LYS A O 1
ATOM 1174 N N . PRO A 1 147 ? -52.656 7.080 3.493 1.00 47.94 147 PRO A N 1
ATOM 1175 C CA . PRO A 1 147 ? -53.604 6.186 2.850 1.00 47.94 147 PRO A CA 1
ATOM 1176 C C . PRO A 1 147 ? -54.146 6.875 1.593 1.00 47.94 147 PRO A C 1
ATOM 1178 O O . PRO A 1 147 ? -54.642 8.002 1.645 1.00 47.94 147 PRO A O 1
ATOM 1181 N N . ALA A 1 148 ? -53.985 6.210 0.450 1.00 46.78 148 ALA A N 1
ATOM 1182 C CA . ALA A 1 148 ? -54.659 6.574 -0.785 1.00 46.78 148 ALA A CA 1
ATOM 1183 C C . ALA A 1 148 ? -56.172 6.427 -0.575 1.00 46.78 148 ALA A C 1
ATOM 1185 O O . ALA A 1 148 ? -56.634 5.387 -0.107 1.00 46.78 148 ALA A O 1
ATOM 1186 N N . SER A 1 149 ? -56.911 7.492 -0.879 1.00 50.16 149 SER A N 1
ATOM 1187 C CA . SER A 1 149 ? -58.370 7.499 -0.915 1.00 50.16 149 SER A CA 1
ATOM 1188 C C . SER A 1 149 ? -58.873 6.513 -1.969 1.00 50.16 149 SER A C 1
ATOM 1190 O O . SER A 1 149 ? -58.390 6.545 -3.104 1.00 50.16 149 SER A O 1
ATOM 1192 N N . ALA A 1 150 ? -59.832 5.676 -1.580 1.00 38.19 150 ALA A N 1
ATOM 1193 C CA . ALA A 1 150 ? -60.782 5.054 -2.497 1.00 38.19 150 ALA A CA 1
ATOM 1194 C C . ALA A 1 150 ? -61.907 6.047 -2.816 1.00 38.19 150 ALA A C 1
ATOM 1196 O O . ALA A 1 150 ? -62.225 6.858 -1.913 1.00 38.19 150 ALA A O 1
#

Solvent-accessible surface area (backbone atoms only — not comparable to full-atom values): 9299 Å² total; per-residue (Å²): 117,65,70,63,52,54,52,51,52,52,53,51,49,51,53,53,49,49,53,52,53,52,52,50,51,57,53,49,55,56,50,49,50,56,53,46,52,57,49,52,53,52,50,50,52,52,50,50,54,52,51,50,54,55,50,49,52,56,46,50,55,50,52,52,52,49,55,58,48,49,53,52,50,53,50,50,50,53,50,50,46,46,62,64,61,72,55,61,92,76,80,78,78,83,68,83,80,70,92,52,58,72,70,57,49,50,53,50,54,60,51,54,70,68,51,80,82,63,85,76,78,86,72,92,73,85,74,76,81,86,76,70,72,94,55,86,87,58,96,80,66,77,81,78,76,79,79,80,85,129